Protein AF-A0A412T319-F1 (afdb_monomer_lite)

pLDDT: mean 73.84, std 9.54, range [52.41, 91.5]

Secondary structure (DSSP, 8-state):
---HHHHHHHHHHHHS-HHHHHH---HHHHHHHHHHHHHHH-HHHHHHHHHHHHHHHHHHHHHHHHHHHT-

Sequence (71 aa):
MVSPELIELLRYMEKSTNEVAGSCTSQKIKLLHQKVCQIRSNKKVEARFMRAWEEREIERQKAFSEGQNEL

Foldseek 3Di:
DDDPVVVVLLVVVVVVDPVNLVPDPDPVSVVSNVVSVVCVPPVVNVVVVVVVVVVVVVVVVVVVVVVVVVD

Radius of gyration: 18.4 Å; chains: 1; bounding box: 31×18×57 Å

Organism: NCBI:txid410072

Structure (mmCIF, N/CA/C/O backbone):
data_AF-A0A412T319-F1
#
_entry.id   AF-A0A412T319-F1
#
loop_
_atom_site.group_PDB
_atom_site.id
_atom_site.type_symbol
_atom_site.label_atom_id
_atom_site.label_alt_id
_atom_site.label_comp_id
_atom_site.label_asym_id
_atom_site.label_entity_id
_atom_site.label_seq_id
_atom_site.pdbx_PDB_ins_code
_atom_site.Cartn_x
_atom_site.Cartn_y
_atom_site.Cartn_z
_atom_site.occupancy
_atom_site.B_iso_or_equiv
_atom_site.auth_seq_id
_atom_site.auth_comp_id
_atom_site.auth_asym_id
_atom_site.auth_atom_id
_atom_site.pdbx_PDB_model_num
ATOM 1 N N . MET A 1 1 ? 7.297 -9.447 -6.595 1.00 61.09 1 MET A N 1
ATOM 2 C CA . MET A 1 1 ? 5.974 -9.102 -7.162 1.00 61.09 1 MET A CA 1
ATOM 3 C C . MET A 1 1 ? 5.041 -8.771 -6.010 1.00 61.09 1 MET A C 1
ATOM 5 O O . MET A 1 1 ? 5.178 -9.375 -4.955 1.00 61.09 1 MET A O 1
ATOM 9 N N . VAL A 1 2 ? 4.182 -7.769 -6.159 1.00 58.31 2 VAL A N 1
ATOM 10 C CA . VAL A 1 2 ? 3.237 -7.353 -5.106 1.00 58.31 2 VAL A CA 1
ATOM 11 C C . VAL A 1 2 ? 2.032 -8.297 -5.150 1.00 58.31 2 VAL A C 1
ATOM 13 O O . VAL A 1 2 ? 1.634 -8.681 -6.248 1.00 58.31 2 VAL A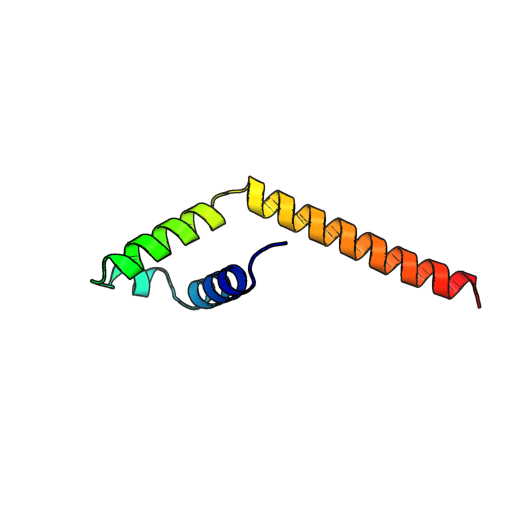 O 1
ATOM 16 N N . SER A 1 3 ? 1.490 -8.712 -3.996 1.00 73.00 3 SER A N 1
ATOM 17 C CA . SER A 1 3 ? 0.389 -9.689 -3.976 1.00 73.00 3 SER A CA 1
ATOM 18 C C . SER A 1 3 ? -0.867 -9.111 -4.652 1.00 73.00 3 SER A C 1
ATOM 20 O O . SER A 1 3 ? -1.192 -7.939 -4.425 1.00 73.00 3 SER A O 1
ATOM 22 N N . PRO A 1 4 ? -1.580 -9.903 -5.474 1.00 74.50 4 PRO A N 1
ATOM 23 C CA . PRO A 1 4 ? -2.847 -9.488 -6.069 1.00 74.50 4 PRO A CA 1
ATOM 24 C C . PRO A 1 4 ? -3.888 -9.094 -5.015 1.00 74.50 4 PRO A C 1
ATOM 26 O O . PRO A 1 4 ? -4.573 -8.087 -5.193 1.00 74.50 4 PRO A O 1
ATOM 29 N N . GLU A 1 5 ? -3.944 -9.806 -3.880 1.00 67.38 5 GLU A N 1
ATOM 30 C CA . GLU A 1 5 ? -4.888 -9.486 -2.799 1.00 67.38 5 GLU A CA 1
ATOM 31 C C . GLU A 1 5 ? -4.594 -8.119 -2.172 1.00 67.38 5 GLU A C 1
ATOM 33 O O . GLU A 1 5 ? -5.512 -7.386 -1.811 1.00 67.38 5 GLU A O 1
ATOM 38 N N . LEU A 1 6 ? -3.317 -7.733 -2.070 1.00 69.44 6 LEU A N 1
ATOM 39 C CA . LEU A 1 6 ? -2.940 -6.408 -1.581 1.00 69.44 6 LEU A CA 1
ATOM 40 C C . LEU A 1 6 ? -3.395 -5.307 -2.549 1.00 69.44 6 LEU A C 1
ATOM 42 O O . LEU A 1 6 ? -3.832 -4.248 -2.106 1.00 69.44 6 LEU A O 1
ATOM 46 N N . ILE A 1 7 ? -3.331 -5.549 -3.860 1.00 74.56 7 ILE A N 1
ATOM 47 C CA . ILE A 1 7 ? -3.784 -4.591 -4.879 1.00 74.56 7 ILE A CA 1
ATOM 48 C C . ILE A 1 7 ? -5.307 -4.413 -4.819 1.00 74.56 7 ILE A C 1
ATOM 50 O O . ILE A 1 7 ? -5.790 -3.279 -4.855 1.00 74.56 7 ILE A O 1
ATOM 54 N N . GLU A 1 8 ? -6.069 -5.501 -4.697 1.00 70.69 8 GLU A N 1
ATOM 55 C CA . GLU A 1 8 ? -7.527 -5.434 -4.526 1.00 70.69 8 GLU A CA 1
ATOM 56 C C . GLU A 1 8 ? -7.928 -4.749 -3.221 1.00 70.69 8 GLU A C 1
ATOM 58 O O . GLU A 1 8 ? -8.817 -3.895 -3.224 1.00 70.69 8 GLU A O 1
ATOM 63 N N . LEU A 1 9 ? -7.235 -5.050 -2.119 1.00 72.81 9 LEU A N 1
ATOM 64 C CA . LEU A 1 9 ? -7.473 -4.414 -0.827 1.00 72.81 9 LEU A CA 1
ATOM 65 C C . LEU A 1 9 ? -7.267 -2.898 -0.891 1.00 72.81 9 LEU A C 1
ATOM 67 O O . LEU A 1 9 ? -8.077 -2.140 -0.360 1.00 72.81 9 LEU A O 1
ATOM 71 N N . LEU A 1 10 ? -6.197 -2.454 -1.552 1.00 69.62 10 LEU A N 1
ATOM 72 C CA . LEU A 1 10 ? -5.899 -1.034 -1.725 1.00 69.62 10 LEU A CA 1
ATOM 73 C C . LEU A 1 10 ? -6.955 -0.338 -2.597 1.00 69.62 10 LEU A C 1
ATOM 75 O O . LEU A 1 10 ? -7.405 0.746 -2.233 1.00 69.62 10 LEU A O 1
ATOM 79 N N . ARG A 1 11 ? -7.427 -0.975 -3.679 1.00 71.44 11 ARG A N 1
ATOM 80 C CA . ARG A 1 11 ? -8.526 -0.448 -4.518 1.00 71.44 11 ARG A CA 1
ATOM 81 C C . ARG A 1 11 ? -9.859 -0.377 -3.777 1.00 71.44 11 ARG A C 1
ATOM 83 O O . ARG A 1 11 ? -10.617 0.570 -3.965 1.00 71.44 11 ARG A O 1
ATOM 90 N N . TYR A 1 12 ? -10.167 -1.375 -2.951 1.00 70.94 12 TYR A N 1
ATOM 91 C CA . TYR A 1 12 ? -11.358 -1.359 -2.102 1.00 70.94 12 TYR A CA 1
ATOM 92 C C . TYR A 1 12 ? -11.284 -0.215 -1.083 1.00 70.94 12 TYR A C 1
ATOM 94 O O . TYR A 1 12 ? -12.243 0.536 -0.919 1.00 70.94 12 TYR A O 1
ATOM 102 N N . MET A 1 13 ? -10.115 -0.035 -0.463 1.00 68.56 13 MET A N 1
ATOM 103 C CA . MET A 1 13 ? -9.859 1.033 0.504 1.00 68.56 13 MET A CA 1
ATOM 104 C C . MET A 1 13 ? -9.920 2.434 -0.105 1.00 68.56 13 MET A C 1
ATOM 106 O O . MET A 1 13 ? -10.381 3.358 0.553 1.00 68.56 13 MET A O 1
ATOM 110 N N . GLU A 1 14 ? -9.492 2.596 -1.357 1.00 66.62 14 GLU A N 1
ATOM 111 C CA . GLU A 1 14 ? -9.597 3.856 -2.103 1.00 66.62 14 GLU A CA 1
ATOM 112 C C . GLU A 1 14 ? -11.058 4.285 -2.314 1.00 66.62 14 GLU A C 1
ATOM 114 O O . GLU A 1 14 ? -11.364 5.475 -2.324 1.00 66.62 14 GLU A O 1
ATOM 119 N N . LYS A 1 15 ? -11.975 3.314 -2.408 1.00 67.44 15 LYS A N 1
ATOM 120 C CA . LYS A 1 15 ? -13.422 3.550 -2.517 1.00 67.44 15 LYS A CA 1
ATOM 121 C C . LYS A 1 15 ? -14.127 3.684 -1.166 1.00 67.44 15 LYS A C 1
ATOM 123 O O . LYS A 1 15 ? -15.237 4.206 -1.121 1.00 67.44 15 LYS A O 1
ATOM 128 N N . SER A 1 16 ? -13.522 3.220 -0.073 1.00 60.00 16 SER A N 1
ATOM 129 C CA . SER A 1 16 ? -14.061 3.397 1.277 1.00 60.00 16 SER A CA 1
ATOM 130 C C . SER A 1 16 ? -13.477 4.659 1.915 1.00 60.00 16 SER A C 1
ATOM 132 O O . SER A 1 16 ? -12.338 4.670 2.379 1.00 60.00 16 SER A O 1
ATOM 134 N N . THR A 1 17 ? -14.253 5.738 1.943 1.00 60.47 17 THR A N 1
ATOM 135 C CA . THR A 1 17 ? -13.854 7.021 2.533 1.00 60.47 17 THR A CA 1
ATOM 136 C C . THR A 1 17 ? -13.464 6.854 4.009 1.00 60.47 17 THR A C 1
ATOM 138 O O . THR A 1 17 ? -14.090 6.080 4.738 1.00 60.47 17 THR A O 1
ATOM 141 N N . ASN A 1 18 ? -12.469 7.619 4.481 1.00 59.56 18 ASN A N 1
ATOM 142 C CA . ASN A 1 18 ? -12.029 7.647 5.889 1.00 59.56 18 ASN A CA 1
ATOM 143 C C . ASN A 1 18 ? -13.192 7.794 6.900 1.00 59.56 18 ASN A C 1
ATOM 145 O O . ASN A 1 18 ? -13.090 7.312 8.026 1.00 59.56 18 ASN A O 1
ATOM 149 N N . GLU A 1 19 ? -14.308 8.409 6.498 1.00 58.16 19 GLU A N 1
ATOM 150 C CA . GLU A 1 19 ? -15.534 8.540 7.300 1.00 58.16 19 GLU A CA 1
ATOM 151 C C . GLU A 1 19 ? -16.192 7.193 7.651 1.00 58.16 19 GLU A C 1
ATOM 153 O O . GLU A 1 19 ? -16.633 6.983 8.786 1.00 58.16 19 GLU A O 1
ATOM 158 N N . VAL A 1 20 ? -16.212 6.237 6.717 1.00 61.38 20 VAL A N 1
ATOM 159 C CA . VAL A 1 20 ? -16.806 4.907 6.940 1.00 61.38 20 VAL A CA 1
ATOM 160 C C . VAL A 1 20 ? -15.898 4.059 7.836 1.00 61.38 20 VAL A C 1
ATOM 162 O O . VAL A 1 20 ? -16.370 3.326 8.703 1.00 61.38 20 VAL A O 1
ATOM 165 N N . ALA A 1 21 ? -14.577 4.199 7.695 1.00 59.22 21 ALA A N 1
ATOM 166 C CA . ALA A 1 21 ? -13.615 3.532 8.572 1.00 59.22 21 ALA A CA 1
ATOM 167 C C . ALA A 1 21 ? -13.634 4.094 10.008 1.00 59.22 21 ALA A C 1
ATOM 169 O O . ALA A 1 21 ? -13.489 3.333 10.966 1.00 59.22 21 ALA A O 1
ATOM 170 N N . GLY A 1 22 ? -13.851 5.405 10.167 1.00 59.66 22 GLY A N 1
ATOM 171 C CA . GLY A 1 22 ? -13.934 6.074 11.470 1.00 59.66 22 GLY A CA 1
ATOM 172 C C . GLY A 1 22 ? -15.181 5.705 12.280 1.00 59.66 22 GLY A C 1
ATOM 173 O O . GLY A 1 22 ? -15.099 5.554 13.499 1.00 59.66 22 GLY A O 1
ATOM 174 N N . SER A 1 23 ? -16.312 5.494 11.604 1.00 62.38 23 SER A N 1
ATOM 175 C CA . SER A 1 23 ? -17.586 5.080 12.216 1.00 62.38 23 SER A CA 1
ATOM 176 C C . SER A 1 23 ? -17.703 3.566 12.448 1.00 62.38 23 SER A C 1
ATOM 178 O O . SER A 1 23 ? -18.608 3.109 13.146 1.00 62.38 23 SER A O 1
ATOM 180 N N . CYS A 1 24 ? -16.776 2.766 11.912 1.00 65.75 24 CYS A N 1
ATOM 181 C CA . CYS A 1 24 ? -16.825 1.314 12.036 1.00 65.75 24 CYS A CA 1
ATOM 182 C C . CYS A 1 24 ? -16.439 0.846 13.452 1.00 65.75 24 CYS A C 1
ATOM 184 O O . CYS A 1 24 ? -15.361 1.158 13.956 1.00 65.75 24 CYS A O 1
ATOM 186 N N . THR A 1 25 ? -17.284 0.041 14.101 1.00 71.56 25 THR A N 1
ATOM 187 C CA . THR A 1 25 ? -17.032 -0.519 15.446 1.00 71.56 25 THR A CA 1
ATOM 188 C C . THR A 1 25 ? -16.113 -1.745 15.436 1.00 71.56 25 THR A C 1
ATOM 190 O O . THR A 1 25 ? -15.545 -2.104 16.467 1.00 71.56 25 THR A O 1
ATOM 193 N N . SER A 1 26 ? -15.903 -2.370 14.274 1.00 76.50 26 SER A N 1
ATOM 194 C CA . SER A 1 26 ? -15.079 -3.575 14.135 1.00 76.50 26 SER A CA 1
ATOM 195 C C . SER A 1 26 ? -13.581 -3.281 14.280 1.00 76.50 26 SER A C 1
ATOM 197 O O . SER A 1 26 ? -12.971 -2.616 13.440 1.00 76.50 26 SER A O 1
ATOM 199 N N . GLN A 1 27 ? -12.946 -3.852 15.310 1.00 75.62 27 GLN A N 1
ATOM 200 C CA . GLN A 1 27 ? -11.495 -3.744 15.532 1.00 75.62 27 GLN A CA 1
ATOM 201 C C . GLN A 1 27 ? -10.660 -4.277 14.362 1.00 75.62 27 GLN A C 1
ATOM 203 O O . GLN A 1 27 ? -9.627 -3.693 14.036 1.00 75.62 27 GLN A O 1
ATOM 208 N N . LYS A 1 28 ? -11.103 -5.356 13.701 1.00 75.62 28 LYS A N 1
ATOM 209 C CA . LYS A 1 28 ? -10.393 -5.916 12.539 1.00 75.62 28 LYS A CA 1
ATOM 210 C C . LYS A 1 28 ? -10.350 -4.914 11.386 1.00 75.62 28 LYS A C 1
ATOM 212 O O . LYS A 1 28 ? -9.302 -4.751 10.769 1.00 75.62 28 LYS A O 1
ATOM 217 N N . ILE A 1 29 ? -11.455 -4.204 11.148 1.00 72.88 29 ILE A N 1
ATOM 218 C CA . ILE A 1 29 ? -11.545 -3.180 10.100 1.00 72.88 29 ILE A CA 1
ATOM 219 C C . ILE A 1 29 ? -10.669 -1.969 10.450 1.00 72.88 29 ILE A C 1
ATOM 221 O O . ILE A 1 29 ? -9.939 -1.484 9.588 1.00 72.88 29 ILE A O 1
ATOM 225 N N . LYS A 1 30 ? -10.633 -1.541 11.720 1.00 72.31 30 LYS A N 1
ATOM 226 C CA . LYS A 1 30 ? -9.731 -0.461 12.170 1.00 72.31 30 LYS A CA 1
ATOM 227 C C . LYS A 1 30 ? -8.252 -0.806 11.986 1.00 72.31 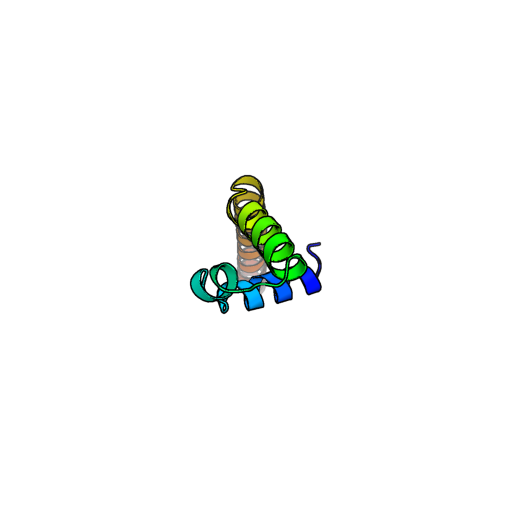30 LYS A C 1
ATOM 229 O O . LYS A 1 30 ? -7.490 0.016 11.482 1.00 72.31 30 LYS A O 1
ATOM 234 N N . LEU A 1 31 ? -7.849 -2.024 12.354 1.00 80.94 31 LEU A N 1
ATOM 235 C CA . LEU A 1 31 ? -6.469 -2.492 12.194 1.00 80.94 31 LEU A CA 1
ATOM 236 C C . LEU A 1 31 ? -6.069 -2.561 10.714 1.00 80.94 31 LEU A C 1
ATOM 238 O O . LEU A 1 31 ? -4.965 -2.167 10.338 1.00 80.94 31 LEU A O 1
ATOM 242 N N . LEU A 1 32 ? -6.982 -3.047 9.872 1.00 77.25 32 LEU A N 1
ATOM 243 C CA . LEU A 1 32 ? -6.798 -3.110 8.428 1.00 77.25 32 LEU A CA 1
ATOM 244 C C . LEU A 1 32 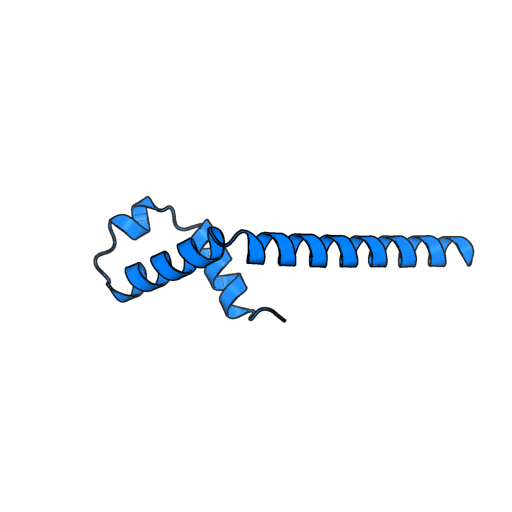? -6.614 -1.701 7.839 1.00 77.25 32 LEU A C 1
ATOM 246 O O . LEU A 1 32 ? -5.674 -1.467 7.082 1.00 77.25 32 LEU A O 1
ATOM 250 N N . HIS A 1 33 ? -7.455 -0.748 8.251 1.00 77.25 33 HIS A N 1
ATOM 251 C CA . HIS A 1 33 ? -7.376 0.648 7.824 1.00 77.25 33 HIS A CA 1
ATOM 252 C C . HIS A 1 33 ? -6.062 1.315 8.254 1.00 77.25 33 HIS A C 1
ATOM 254 O O . HIS A 1 33 ? -5.413 1.980 7.448 1.00 77.25 33 HIS A O 1
ATOM 260 N N . GLN A 1 34 ? -5.609 1.082 9.491 1.00 78.31 34 GLN A N 1
ATOM 261 C CA . GLN A 1 34 ? -4.307 1.570 9.958 1.00 78.31 34 GLN A CA 1
ATOM 262 C C . GLN A 1 34 ? -3.150 1.035 9.112 1.00 78.31 34 GLN A C 1
ATOM 264 O O . GLN A 1 34 ? -2.288 1.813 8.705 1.00 78.31 34 GLN A O 1
ATOM 269 N N . LYS A 1 35 ? -3.132 -0.271 8.816 1.00 79.19 35 LYS A N 1
ATOM 270 C CA . LYS A 1 35 ? -2.088 -0.869 7.970 1.00 79.19 35 LYS A CA 1
ATOM 271 C C . LYS A 1 35 ? -2.086 -0.268 6.567 1.00 79.19 35 LYS A C 1
ATOM 273 O O . LYS A 1 35 ? -1.021 0.049 6.047 1.00 79.19 35 LYS A O 1
ATOM 278 N N . VAL A 1 36 ? -3.258 -0.059 5.975 1.00 74.56 36 VAL A N 1
ATOM 279 C CA . VAL A 1 36 ? -3.371 0.567 4.651 1.00 74.56 36 VAL A CA 1
ATOM 280 C C . VAL A 1 36 ? -2.904 2.022 4.670 1.00 74.56 36 VAL A C 1
ATOM 282 O O . VAL A 1 36 ? -2.112 2.410 3.814 1.00 74.56 36 VAL A O 1
ATOM 285 N N . CYS A 1 37 ? -3.290 2.807 5.678 1.00 74.69 37 CYS A N 1
ATOM 286 C CA . CYS A 1 37 ? -2.796 4.175 5.844 1.00 74.69 37 CYS A CA 1
ATOM 287 C C . CYS A 1 37 ? -1.271 4.235 6.021 1.00 74.69 37 CYS A C 1
ATOM 289 O O . CYS A 1 37 ? -0.640 5.128 5.462 1.00 74.69 37 CYS A O 1
ATOM 291 N N . GLN A 1 38 ? -0.666 3.283 6.739 1.00 74.69 38 GLN A N 1
ATOM 292 C CA . GLN A 1 38 ? 0.794 3.185 6.873 1.00 74.69 38 GLN A CA 1
ATOM 293 C C . GLN A 1 38 ? 1.490 2.829 5.558 1.00 74.69 38 GLN A C 1
ATOM 295 O O . GLN A 1 38 ? 2.557 3.358 5.263 1.00 74.69 38 GLN A O 1
ATOM 300 N N . ILE A 1 39 ? 0.906 1.935 4.757 1.00 74.94 39 ILE A N 1
ATOM 301 C CA . ILE A 1 39 ? 1.448 1.594 3.436 1.00 74.94 39 ILE A CA 1
ATOM 302 C C . ILE A 1 39 ? 1.371 2.814 2.515 1.00 74.94 39 ILE A C 1
ATOM 304 O O . ILE A 1 39 ? 2.353 3.123 1.846 1.00 74.94 39 ILE A O 1
ATOM 308 N N . ARG A 1 40 ? 0.247 3.542 2.540 1.00 68.56 40 ARG A N 1
ATOM 309 C CA . ARG A 1 40 ? 0.052 4.766 1.752 1.00 68.56 40 ARG A CA 1
ATOM 310 C C . ARG A 1 40 ? 0.982 5.899 2.183 1.00 68.56 40 ARG A C 1
ATOM 312 O O . ARG A 1 40 ? 1.488 6.621 1.343 1.00 68.56 40 ARG A O 1
ATOM 319 N N . SER A 1 41 ? 1.240 6.064 3.481 1.00 70.31 41 SER A N 1
ATOM 320 C CA . SER A 1 41 ? 2.165 7.097 3.970 1.00 70.31 41 SER A CA 1
ATOM 321 C C . SER A 1 41 ? 3.639 6.738 3.766 1.00 70.31 41 SER A C 1
ATOM 323 O O . SER A 1 41 ? 4.519 7.592 3.920 1.00 70.31 41 SER A O 1
ATOM 325 N N . ASN A 1 42 ? 3.939 5.489 3.405 1.00 76.69 42 ASN A N 1
ATOM 326 C CA . ASN A 1 42 ? 5.297 5.043 3.166 1.00 76.69 42 ASN A CA 1
ATOM 327 C C . ASN A 1 42 ? 5.783 5.486 1.779 1.00 76.69 42 ASN A C 1
ATOM 329 O O . ASN A 1 42 ? 5.799 4.713 0.819 1.00 76.69 42 ASN A O 1
ATOM 333 N N . LYS A 1 43 ? 6.284 6.725 1.713 1.00 68.19 43 LYS A N 1
ATOM 334 C CA . LYS A 1 43 ? 6.891 7.339 0.517 1.00 68.19 43 LYS A CA 1
ATOM 335 C C . LYS A 1 43 ? 7.945 6.463 -0.172 1.00 68.19 43 LYS A C 1
ATOM 337 O O . LYS A 1 43 ? 8.162 6.578 -1.373 1.00 68.19 43 LYS A O 1
ATOM 342 N N . LYS A 1 44 ? 8.622 5.573 0.565 1.00 73.19 44 LYS A N 1
ATOM 343 C CA . LYS A 1 44 ? 9.623 4.647 0.005 1.00 73.19 44 LYS A CA 1
ATOM 344 C C . LYS A 1 44 ? 8.978 3.561 -0.858 1.00 73.19 44 LYS A C 1
ATOM 346 O O . LYS A 1 44 ? 9.606 3.092 -1.804 1.00 73.19 44 LYS A O 1
ATOM 351 N N . VAL A 1 45 ? 7.756 3.149 -0.527 1.00 72.81 45 VAL A N 1
ATOM 352 C CA . VAL A 1 45 ? 6.974 2.195 -1.320 1.00 72.81 45 VAL A CA 1
ATOM 353 C C . VAL A 1 45 ? 6.440 2.889 -2.570 1.00 72.81 45 VAL A C 1
ATOM 355 O O . VAL A 1 45 ? 6.671 2.380 -3.661 1.00 72.81 45 VAL A O 1
ATOM 358 N N . GLU A 1 46 ? 5.859 4.084 -2.440 1.00 70.00 46 GLU A N 1
ATOM 359 C CA . GLU A 1 46 ? 5.417 4.894 -3.589 1.00 70.00 46 GLU A CA 1
ATOM 360 C C . GLU A 1 46 ? 6.563 5.170 -4.575 1.00 70.00 46 GLU A C 1
ATOM 362 O O . GLU A 1 46 ? 6.425 4.924 -5.770 1.00 70.00 46 GLU A O 1
ATOM 367 N N . ALA A 1 47 ? 7.741 5.566 -4.079 1.00 78.19 47 ALA A N 1
ATOM 368 C CA . ALA A 1 47 ? 8.918 5.796 -4.918 1.00 78.19 47 ALA A CA 1
ATOM 369 C C . ALA A 1 47 ? 9.396 4.529 -5.650 1.00 78.19 47 ALA A C 1
ATOM 371 O O . ALA A 1 47 ? 9.856 4.608 -6.787 1.00 78.19 47 ALA A O 1
ATOM 372 N N . ARG A 1 48 ? 9.292 3.350 -5.021 1.00 79.62 48 ARG A N 1
ATOM 373 C CA . ARG A 1 48 ? 9.628 2.07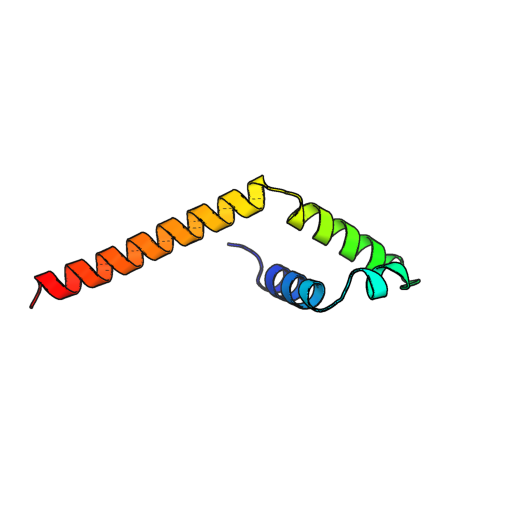0 -5.670 1.00 79.62 48 ARG A CA 1
ATOM 374 C C . ARG A 1 4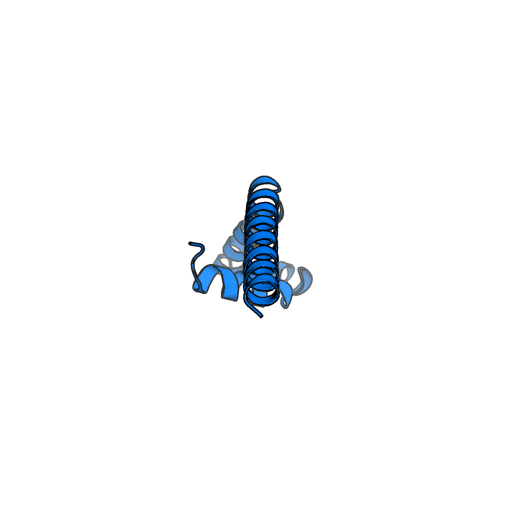8 ? 8.630 1.709 -6.765 1.00 79.62 48 ARG A C 1
ATOM 376 O O . ARG A 1 48 ? 9.050 1.215 -7.805 1.00 79.62 48 ARG A O 1
ATOM 383 N N . PHE A 1 49 ? 7.342 1.961 -6.542 1.00 79.19 49 PHE A N 1
ATOM 384 C CA . PHE A 1 49 ? 6.314 1.753 -7.560 1.00 79.19 49 PHE A CA 1
ATOM 385 C C . PHE A 1 49 ? 6.488 2.692 -8.750 1.00 79.19 49 PHE A C 1
ATOM 387 O O . PHE A 1 49 ? 6.441 2.223 -9.882 1.00 79.19 49 PHE A O 1
ATOM 394 N N . MET A 1 50 ? 6.746 3.978 -8.499 1.00 82.25 50 MET A N 1
ATOM 395 C CA . MET A 1 50 ? 6.991 4.960 -9.558 1.00 82.25 50 MET A CA 1
ATOM 396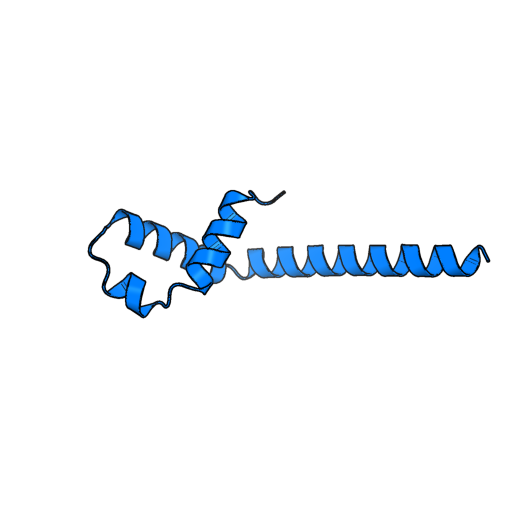 C C . MET A 1 50 ? 8.194 4.573 -10.419 1.00 82.25 50 MET A C 1
ATOM 398 O O . MET A 1 50 ? 8.055 4.498 -11.632 1.00 82.25 50 MET A O 1
ATOM 402 N N . ARG A 1 51 ? 9.329 4.201 -9.810 1.00 77.88 51 ARG A N 1
ATOM 403 C CA . ARG A 1 51 ? 10.503 3.735 -10.572 1.00 77.88 51 ARG A CA 1
ATOM 404 C C . ARG A 1 51 ? 10.219 2.490 -11.406 1.00 77.88 51 ARG A C 1
ATOM 406 O O . ARG A 1 51 ? 10.614 2.427 -12.561 1.00 77.88 51 ARG A O 1
ATOM 413 N N . ALA A 1 52 ? 9.530 1.505 -10.829 1.00 84.94 52 ALA A N 1
ATOM 414 C CA . ALA A 1 52 ? 9.179 0.286 -11.554 1.00 84.94 52 ALA A CA 1
ATOM 415 C C . ALA A 1 52 ? 8.221 0.567 -12.726 1.00 84.94 52 ALA A C 1
ATOM 417 O O . ALA A 1 52 ? 8.266 -0.120 -13.743 1.00 84.94 52 ALA A O 1
ATOM 418 N N . TRP A 1 53 ? 7.344 1.563 -12.586 1.00 88.12 53 TRP A N 1
ATOM 419 C CA . TRP A 1 53 ? 6.482 2.022 -13.670 1.00 88.12 53 TRP A CA 1
ATOM 420 C C . TRP A 1 53 ? 7.284 2.737 -14.765 1.00 88.12 53 TRP A C 1
ATOM 422 O O . TRP A 1 53 ? 7.123 2.406 -15.935 1.00 88.12 53 TRP A O 1
ATOM 432 N N . GLU A 1 54 ? 8.193 3.641 -14.389 1.00 89.50 54 GLU A N 1
ATOM 433 C CA . GLU A 1 54 ? 9.087 4.347 -15.317 1.00 89.50 54 GLU A CA 1
ATOM 434 C C . GLU A 1 54 ? 9.970 3.373 -16.113 1.00 89.50 54 GLU A C 1
ATOM 436 O O . GLU A 1 54 ? 10.048 3.484 -17.334 1.00 89.50 54 GLU A O 1
ATOM 441 N N . GLU A 1 55 ? 10.576 2.374 -15.461 1.00 91.50 55 GLU A N 1
ATOM 442 C CA . GLU A 1 55 ? 11.359 1.326 -16.138 1.00 91.50 55 GLU A CA 1
ATOM 443 C C . GLU A 1 55 ? 10.523 0.569 -17.175 1.00 91.50 55 GLU A C 1
ATOM 445 O O . GLU A 1 55 ? 10.977 0.336 -18.296 1.00 91.50 55 GLU A O 1
ATOM 450 N N . ARG A 1 56 ? 9.277 0.234 -16.827 1.00 88.88 56 ARG A N 1
ATOM 451 C CA . ARG A 1 56 ? 8.372 -0.492 -17.722 1.00 88.88 56 ARG A CA 1
ATOM 452 C C . ARG A 1 56 ? 7.940 0.346 -18.921 1.00 88.88 56 ARG A C 1
ATOM 454 O O . ARG A 1 56 ? 7.789 -0.190 -20.017 1.00 88.88 56 ARG A O 1
ATOM 461 N N . GLU A 1 57 ? 7.743 1.646 -18.726 1.00 90.00 57 GLU A N 1
ATOM 462 C CA . GLU A 1 57 ? 7.418 2.563 -19.817 1.00 90.00 57 GLU A CA 1
ATOM 463 C C . GLU A 1 57 ? 8.622 2.753 -20.750 1.00 90.00 57 GLU A C 1
ATOM 465 O O . GLU A 1 57 ? 8.466 2.692 -21.966 1.00 90.00 57 GLU A O 1
ATOM 470 N N . ILE A 1 58 ? 9.839 2.871 -20.210 1.00 90.62 58 ILE A N 1
ATOM 471 C CA . ILE A 1 58 ? 11.073 2.927 -21.013 1.00 90.62 58 ILE A CA 1
ATOM 472 C C . ILE A 1 58 ? 11.228 1.666 -21.871 1.00 90.62 58 ILE A C 1
ATOM 474 O O . ILE A 1 58 ? 11.547 1.763 -23.056 1.00 90.62 58 ILE A O 1
ATOM 478 N N . GLU A 1 59 ? 10.992 0.486 -21.299 1.00 90.50 59 GLU A N 1
ATOM 479 C CA . GLU A 1 59 ? 11.072 -0.784 -22.026 1.00 90.50 59 GLU A CA 1
ATOM 480 C C . GLU A 1 59 ? 10.029 -0.869 -23.147 1.00 90.50 59 GLU A C 1
ATOM 482 O O . GLU A 1 59 ? 10.349 -1.254 -24.272 1.00 90.50 59 GLU A O 1
ATOM 487 N N . ARG A 1 60 ? 8.803 -0.403 -22.884 1.00 89.75 60 ARG A N 1
ATOM 488 C CA . ARG A 1 60 ? 7.749 -0.297 -23.899 1.00 89.75 60 ARG A CA 1
ATOM 489 C C . ARG A 1 60 ? 8.151 0.628 -25.053 1.00 89.75 60 ARG A C 1
ATOM 491 O O . ARG A 1 60 ? 7.913 0.288 -26.210 1.00 89.75 60 ARG A O 1
ATOM 498 N N . GLN A 1 61 ? 8.751 1.779 -24.753 1.00 87.56 61 GLN A N 1
ATOM 499 C CA . GLN A 1 61 ? 9.208 2.732 -25.772 1.00 87.56 61 GLN A CA 1
ATOM 500 C C . GLN A 1 61 ? 10.374 2.173 -26.598 1.00 87.56 61 GLN A C 1
ATOM 502 O O . GLN A 1 61 ? 10.397 2.346 -27.816 1.00 87.56 61 GLN A O 1
ATOM 507 N N . LYS A 1 62 ? 11.313 1.453 -25.970 1.00 88.94 62 LYS A N 1
ATOM 508 C CA . LYS A 1 62 ? 12.398 0.763 -26.688 1.00 88.94 62 LYS A CA 1
ATOM 509 C C . LYS A 1 62 ? 11.865 -0.282 -27.657 1.00 88.94 62 LYS A C 1
ATOM 511 O O . LYS A 1 62 ? 12.220 -0.228 -28.826 1.00 88.94 62 LYS A O 1
ATOM 516 N N . ALA A 1 63 ? 10.958 -1.147 -27.201 1.00 85.81 63 ALA A N 1
ATOM 517 C CA . ALA A 1 63 ? 10.346 -2.164 -28.053 1.00 85.81 63 ALA A CA 1
ATOM 518 C C . ALA A 1 63 ? 9.613 -1.547 -29.260 1.00 85.81 63 ALA A C 1
ATOM 520 O O . ALA A 1 63 ? 9.659 -2.083 -30.364 1.00 85.81 63 ALA A O 1
ATOM 521 N N . PHE A 1 64 ? 8.963 -0.395 -29.068 1.00 83.69 64 PHE A N 1
ATOM 522 C CA . PHE A 1 64 ? 8.317 0.332 -30.160 1.00 83.69 64 PHE A CA 1
ATOM 523 C C . PHE A 1 64 ? 9.328 0.924 -31.157 1.00 83.69 64 PHE A C 1
ATOM 525 O O . PHE A 1 64 ? 9.128 0.821 -32.363 1.00 83.69 64 PHE A O 1
ATOM 532 N N . SER A 1 65 ? 10.421 1.511 -30.663 1.00 83.06 65 SER A N 1
ATOM 533 C CA . SER A 1 65 ? 11.497 2.075 -31.491 1.00 83.06 65 SER A CA 1
ATOM 534 C C . SER A 1 65 ? 12.252 1.002 -32.286 1.00 83.06 65 SER A C 1
ATOM 536 O O . SER A 1 65 ? 12.522 1.177 -33.471 1.00 83.06 65 SER A O 1
ATOM 538 N N . GLU A 1 66 ? 12.554 -0.138 -31.664 1.00 80.31 66 GLU A N 1
ATOM 539 C CA . GLU A 1 66 ? 13.194 -1.282 -32.325 1.00 80.31 66 GLU A CA 1
ATOM 540 C C . GLU A 1 66 ? 12.309 -1.834 -33.450 1.00 80.31 66 GLU A C 1
ATOM 542 O O . GLU A 1 66 ? 12.785 -1.994 -34.570 1.00 80.31 66 GLU A O 1
ATOM 547 N N . GLY A 1 67 ? 11.000 -1.984 -33.214 1.00 72.31 67 GLY A N 1
ATOM 548 C CA . GLY A 1 67 ? 10.054 -2.411 -34.251 1.00 72.31 67 GLY A CA 1
ATOM 549 C C . GLY A 1 67 ? 9.854 -1.413 -35.401 1.00 72.31 67 GLY A C 1
ATOM 550 O O . GLY A 1 67 ? 9.431 -1.817 -36.480 1.00 72.31 67 GLY A O 1
ATOM 551 N N . GLN A 1 68 ? 10.156 -0.123 -35.208 1.00 66.56 68 GLN A N 1
ATOM 552 C CA . GLN A 1 68 ? 10.151 0.872 -36.291 1.00 66.56 68 GLN A CA 1
ATOM 553 C C . GLN A 1 68 ? 11.440 0.870 -37.119 1.00 66.56 68 GLN A C 1
ATOM 555 O O . GLN A 1 68 ? 11.390 1.232 -38.288 1.00 66.56 68 GLN A O 1
ATOM 560 N N . ASN A 1 69 ? 12.576 0.479 -36.536 1.00 63.53 69 ASN A N 1
ATOM 561 C CA . ASN A 1 69 ? 13.861 0.418 -37.241 1.00 63.53 69 ASN A CA 1
ATOM 562 C C . ASN A 1 69 ? 14.046 -0.871 -38.067 1.00 63.53 69 ASN A C 1
ATOM 564 O O . ASN A 1 69 ? 14.984 -0.944 -38.857 1.00 63.53 69 ASN A O 1
ATOM 568 N N . GLU A 1 70 ? 13.189 -1.882 -37.882 1.00 58.38 70 GLU A N 1
ATOM 569 C CA . GLU A 1 70 ? 13.201 -3.143 -38.647 1.00 58.38 70 GLU A CA 1
ATOM 570 C C . GLU A 1 70 ? 12.274 -3.144 -39.891 1.00 58.38 70 GLU A C 1
ATOM 572 O O . GLU A 1 70 ? 12.210 -4.156 -40.594 1.00 58.38 70 GLU A O 1
ATOM 577 N N . LEU A 1 71 ? 11.581 -2.032 -40.185 1.00 52.41 71 LEU A N 1
ATOM 578 C CA . LEU A 1 71 ? 10.742 -1.804 -41.382 1.00 52.41 71 LEU A CA 1
ATOM 579 C C . LEU A 1 71 ? 11.452 -0.914 -42.412 1.00 52.41 71 LEU A C 1
ATOM 581 O O . LEU A 1 71 ? 11.270 -1.182 -43.622 1.00 52.41 71 LEU A O 1
#